Protein AF-A0AA36JIC3-F1 (afdb_monomer_lite)

Secondary structure (DSSP, 8-state):
--HHHHTTTTT--SS-SSEEEEEEEE-TT-HHHHHHHHHTHHHHHHH-TT-EEEEEEPPP---------------------------------------EEEEEETTS-EEEEEGGG-SSHHHHHHHHHHHHHHHHHH--

Foldseek 3Di:
DPVVVVVVVPCLDLEQDFWQEKEWEDAPPPPQRVVLCVPRVVVRCVRPVRYHYHYHHDDQPPPDDPPPDDDDDDDDDDDDDDDDDDPDDDPDPDCPPFTWMWTAGPVRDIDIDGSVVDPHNVVVSVVSSVVSVVVVVVVD

Radius of gyration: 22.7 Å; chains: 1; bounding box: 35×43×68 Å

Organism: NCBI:txid2562239

pLDDT: mean 74.03, std 21.88, range [33.22, 96.12]

Sequence (140 aa):
MARRVERLMLGVPLVPRSIVAIRVTCHQDSKVGMDWMHRFLPMLRYGSPMLEFDFRKLQRAVPEEPKEEAAPESSTPETEDKAQEPEETPEAPVDAAREHMELEFSDGTRQMLNMDLYVSSHQVMQRILDVDAEKTLSAG

Structure (mmCIF, N/CA/C/O backbone):
data_AF-A0AA36JIC3-F1
#
_entry.id   AF-A0AA36JIC3-F1
#
loop_
_atom_site.group_PDB
_atom_site.id
_atom_site.type_symbol
_atom_site.label_atom_id
_atom_site.label_alt_id
_atom_site.label_comp_id
_atom_site.label_asym_id
_atom_site.label_entity_id
_atom_site.label_seq_id
_atom_site.pdbx_PDB_ins_code
_atom_site.Cartn_x
_atom_site.Cartn_y
_atom_site.Cartn_z
_atom_site.occupancy
_atom_site.B_iso_or_equiv
_atom_site.auth_seq_id
_atom_site.auth_comp_id
_atom_site.auth_asym_id
_atom_site.auth_atom_id
_atom_site.pdbx_PDB_model_num
ATOM 1 N N . MET A 1 1 ? 19.197 16.697 -1.055 1.00 44.12 1 MET A N 1
ATOM 2 C CA . MET A 1 1 ? 17.719 16.764 -1.147 1.00 44.12 1 MET A CA 1
ATOM 3 C C . MET A 1 1 ? 17.225 16.925 -2.600 1.00 44.12 1 MET A C 1
ATOM 5 O O . MET A 1 1 ? 16.311 17.696 -2.840 1.00 44.12 1 MET A O 1
ATOM 9 N N . ALA A 1 2 ? 17.782 16.197 -3.582 1.00 43.72 2 ALA A N 1
ATOM 10 C CA . ALA A 1 2 ? 17.406 16.357 -5.002 1.00 43.72 2 ALA A CA 1
ATOM 11 C C . ALA A 1 2 ? 16.461 15.257 -5.544 1.00 43.72 2 ALA A C 1
ATOM 13 O O . ALA A 1 2 ? 15.745 15.478 -6.511 1.00 43.72 2 ALA A O 1
ATOM 14 N N . ARG A 1 3 ? 16.373 14.094 -4.880 1.00 48.97 3 ARG A N 1
ATOM 15 C CA . ARG A 1 3 ? 15.676 12.903 -5.416 1.00 48.97 3 ARG A CA 1
ATOM 16 C C . ARG A 1 3 ? 14.142 12.992 -5.461 1.00 48.97 3 ARG A C 1
ATOM 18 O O . ARG A 1 3 ? 13.513 12.232 -6.186 1.00 48.97 3 ARG A O 1
ATOM 25 N N . ARG A 1 4 ? 13.515 13.895 -4.693 1.00 48.97 4 ARG A N 1
ATOM 26 C CA . ARG A 1 4 ? 12.043 14.053 -4.695 1.00 48.97 4 ARG A CA 1
ATOM 27 C C . ARG A 1 4 ? 11.521 14.824 -5.908 1.00 48.97 4 ARG A C 1
ATOM 29 O O . ARG A 1 4 ? 10.380 14.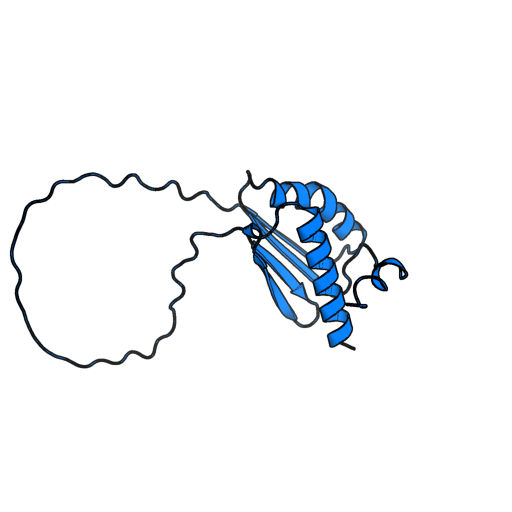607 -6.293 1.00 48.97 4 ARG A O 1
ATOM 36 N N . VAL A 1 5 ? 12.331 15.705 -6.497 1.00 45.00 5 VAL A N 1
ATOM 37 C CA . VAL A 1 5 ? 11.881 16.606 -7.574 1.00 45.00 5 VAL A CA 1
ATOM 38 C C . VAL A 1 5 ? 11.919 15.910 -8.938 1.00 45.00 5 VAL A C 1
ATOM 40 O O . VAL A 1 5 ? 11.036 16.131 -9.759 1.00 45.00 5 VAL A O 1
ATOM 43 N N . GLU A 1 6 ? 12.851 14.977 -9.152 1.00 44.09 6 GLU A N 1
ATOM 44 C CA . GLU A 1 6 ? 12.931 14.200 -10.401 1.00 44.09 6 GLU A CA 1
ATOM 45 C C . GLU A 1 6 ? 11.747 13.231 -10.582 1.00 44.09 6 GLU A C 1
ATOM 47 O O . GLU A 1 6 ? 11.335 12.958 -11.708 1.00 44.09 6 GLU A O 1
ATOM 52 N N . ARG A 1 7 ? 11.118 12.778 -9.485 1.00 49.69 7 ARG A N 1
ATOM 53 C CA . ARG A 1 7 ? 9.935 11.895 -9.532 1.00 49.69 7 ARG A CA 1
ATOM 54 C C . ARG A 1 7 ? 8.678 12.579 -10.087 1.00 49.69 7 ARG A C 1
ATOM 56 O O . ARG A 1 7 ? 7.798 11.894 -10.596 1.00 49.69 7 ARG A O 1
ATOM 63 N N . LEU A 1 8 ? 8.606 13.911 -10.044 1.00 45.09 8 LEU A N 1
ATOM 64 C CA . LEU A 1 8 ? 7.509 14.688 -10.638 1.00 45.09 8 LEU A CA 1
ATOM 65 C C . LEU A 1 8 ? 7.645 14.849 -12.162 1.00 45.09 8 LEU A C 1
ATOM 67 O O . LEU A 1 8 ? 6.650 15.104 -12.831 1.00 45.09 8 LEU A O 1
ATOM 71 N N . MET A 1 9 ? 8.849 14.678 -12.716 1.00 43.47 9 MET A N 1
ATOM 72 C CA . MET A 1 9 ? 9.140 14.936 -14.135 1.00 43.47 9 MET A CA 1
ATOM 73 C C . MET A 1 9 ? 9.056 13.683 -15.026 1.00 43.47 9 MET A C 1
ATOM 75 O O . MET A 1 9 ? 9.045 13.817 -16.245 1.00 43.47 9 MET A O 1
ATOM 79 N N . LEU A 1 10 ? 8.964 12.475 -14.452 1.00 45.75 10 LEU A N 1
ATOM 80 C CA . LEU A 1 10 ? 9.062 11.208 -15.201 1.00 45.75 10 LEU A CA 1
ATOM 81 C C . LEU A 1 10 ? 7.782 10.361 -15.263 1.00 45.75 10 LEU A C 1
ATOM 83 O O . LEU A 1 10 ? 7.840 9.237 -15.750 1.00 45.75 10 LEU A O 1
ATOM 87 N N . GLY A 1 11 ? 6.629 10.871 -14.817 1.00 43.91 11 GLY A N 1
ATOM 88 C CA . GLY A 1 11 ? 5.366 10.134 -14.950 1.00 43.91 11 GLY A CA 1
ATOM 89 C C . GLY A 1 11 ? 5.440 8.760 -14.284 1.00 43.91 11 GLY A C 1
ATOM 90 O O . GLY A 1 11 ? 5.259 7.742 -14.951 1.00 43.91 11 GLY A O 1
ATOM 91 N N . VAL A 1 12 ? 5.764 8.736 -12.982 1.00 53.69 12 VAL A N 1
ATOM 92 C CA . VAL A 1 12 ? 5.802 7.494 -12.197 1.00 53.69 12 VAL A CA 1
ATOM 93 C C . VAL A 1 12 ? 4.489 6.753 -12.447 1.00 53.69 12 VAL A C 1
ATOM 95 O O . VAL A 1 12 ? 3.423 7.313 -12.170 1.00 53.69 12 VAL A O 1
ATOM 98 N N . PRO A 1 13 ? 4.535 5.542 -13.028 1.00 56.62 13 PRO A N 1
ATOM 99 C CA . PRO A 1 13 ? 3.321 4.803 -13.296 1.00 56.62 13 PRO A CA 1
ATOM 100 C C . PRO A 1 13 ? 2.603 4.594 -11.965 1.00 56.62 13 PRO A C 1
ATOM 102 O O . PRO A 1 13 ? 3.205 4.170 -10.984 1.00 56.62 13 PRO A O 1
ATOM 105 N N . LEU A 1 14 ? 1.299 4.866 -11.943 1.00 68.75 14 LEU A N 1
ATOM 106 C CA . LEU A 1 14 ? 0.423 4.592 -10.794 1.00 68.75 14 LEU A CA 1
ATOM 107 C C . LEU A 1 14 ? 0.351 3.092 -10.445 1.00 68.75 14 LEU A C 1
ATOM 109 O O . LEU A 1 14 ? -0.341 2.705 -9.507 1.00 68.75 14 LEU A O 1
ATOM 113 N N . VAL A 1 15 ? 1.038 2.253 -11.223 1.00 78.81 15 VAL A N 1
ATOM 114 C CA . VAL A 1 15 ? 0.996 0.801 -11.177 1.00 78.81 15 VAL A CA 1
ATOM 115 C C . VAL A 1 15 ? 2.374 0.286 -10.748 1.00 78.81 15 VAL A C 1
ATOM 117 O O . VAL A 1 15 ? 3.351 0.545 -11.460 1.00 78.81 15 VAL A O 1
ATOM 120 N N . PRO A 1 16 ? 2.462 -0.438 -9.619 1.00 83.81 16 PRO A N 1
ATOM 121 C CA . PRO A 1 16 ? 3.690 -1.081 -9.185 1.00 83.81 16 PRO A CA 1
ATOM 122 C C . PRO A 1 16 ? 4.088 -2.181 -10.171 1.00 83.81 16 PRO A C 1
ATOM 124 O O . PRO A 1 16 ? 3.231 -2.888 -10.705 1.00 83.81 16 PRO A O 1
ATOM 127 N N . ARG A 1 17 ? 5.389 -2.304 -10.436 1.00 85.38 17 ARG A N 1
ATOM 128 C CA . ARG A 1 17 ? 5.933 -3.235 -11.440 1.00 85.38 17 ARG A CA 1
ATOM 129 C C . ARG A 1 17 ? 6.554 -4.482 -10.830 1.00 85.38 17 ARG A C 1
ATOM 131 O O . ARG A 1 17 ? 6.525 -5.536 -11.453 1.00 85.38 17 ARG A O 1
ATOM 138 N N . SER A 1 18 ? 7.150 -4.345 -9.651 1.00 89.88 18 SER A N 1
ATOM 139 C CA . SER A 1 18 ? 7.895 -5.408 -8.978 1.00 89.88 18 SER A CA 1
ATOM 140 C C . SER A 1 18 ? 7.061 -6.160 -7.942 1.00 89.88 18 SER A C 1
ATOM 142 O O . SER A 1 18 ? 7.425 -7.281 -7.592 1.00 89.88 18 SER A O 1
ATOM 144 N N . ILE A 1 19 ? 5.950 -5.577 -7.479 1.00 93.25 19 ILE A N 1
ATOM 145 C CA . ILE A 1 19 ? 5.034 -6.181 -6.499 1.00 93.25 19 ILE A CA 1
ATOM 146 C C . ILE A 1 19 ? 4.136 -7.230 -7.168 1.00 93.25 19 ILE A C 1
ATOM 148 O O . ILE A 1 19 ? 3.438 -6.932 -8.138 1.00 93.25 19 ILE A O 1
ATOM 152 N N . VAL A 1 20 ? 4.116 -8.438 -6.602 1.00 94.31 20 VAL A N 1
ATOM 153 C CA . VAL A 1 20 ? 3.314 -9.585 -7.065 1.00 94.31 20 VAL A CA 1
ATOM 154 C C . VAL A 1 20 ? 2.134 -9.900 -6.150 1.00 94.31 20 VAL A C 1
ATOM 156 O O . VAL A 1 20 ? 1.100 -10.349 -6.642 1.00 94.31 20 VAL A O 1
ATOM 159 N N . ALA A 1 21 ? 2.235 -9.602 -4.851 1.00 95.56 21 ALA A N 1
ATOM 160 C CA . ALA A 1 21 ? 1.130 -9.773 -3.911 1.00 95.56 21 ALA A CA 1
ATOM 161 C C . ALA A 1 21 ? 1.055 -8.634 -2.891 1.00 95.56 21 ALA A C 1
ATOM 163 O O . ALA A 1 21 ? 2.077 -8.107 -2.448 1.00 95.56 21 ALA A O 1
ATOM 164 N N . ILE A 1 22 ? -0.167 -8.280 -2.490 1.00 95.50 22 ILE A N 1
ATOM 165 C CA . ILE A 1 22 ? -0.438 -7.355 -1.385 1.00 95.50 22 ILE A CA 1
ATOM 166 C C . ILE A 1 22 ? -1.375 -8.041 -0.394 1.00 95.50 22 ILE A C 1
ATOM 168 O O . ILE A 1 22 ? -2.499 -8.399 -0.745 1.00 95.50 22 ILE A O 1
ATOM 172 N N . ARG A 1 23 ? -0.934 -8.196 0.854 1.00 95.44 23 ARG A N 1
ATOM 173 C CA . ARG A 1 23 ? -1.757 -8.727 1.948 1.00 95.44 23 ARG A CA 1
ATOM 174 C C . ARG A 1 23 ? -2.038 -7.604 2.935 1.00 95.44 23 ARG A C 1
ATOM 176 O O . ARG A 1 23 ? -1.108 -6.970 3.425 1.00 95.44 23 ARG A O 1
ATOM 183 N N . VAL A 1 24 ? -3.307 -7.329 3.206 1.00 94.56 24 VAL A N 1
ATOM 184 C CA . VAL A 1 24 ? -3.719 -6.257 4.121 1.00 94.56 24 VAL A CA 1
ATOM 185 C C . VAL A 1 24 ? -4.357 -6.868 5.350 1.00 94.56 24 VAL A C 1
ATOM 187 O O . VAL A 1 24 ? -5.366 -7.563 5.241 1.00 94.56 24 VAL A O 1
ATOM 190 N N . THR A 1 25 ? -3.798 -6.559 6.513 1.00 94.00 25 THR A N 1
ATOM 191 C CA . THR A 1 25 ? -4.359 -6.929 7.806 1.00 94.00 25 THR A CA 1
ATOM 192 C C . THR A 1 25 ? -4.744 -5.651 8.542 1.00 94.00 25 THR A C 1
ATOM 194 O O . THR A 1 25 ? -3.873 -4.924 9.012 1.00 94.00 25 THR A O 1
ATOM 197 N N . CYS A 1 26 ? -6.037 -5.346 8.641 1.00 92.19 26 CYS A N 1
ATOM 198 C CA . CYS A 1 26 ? -6.507 -4.168 9.377 1.00 92.19 26 CYS A CA 1
ATOM 199 C C . CYS A 1 26 ? -7.869 -4.407 10.034 1.00 92.19 26 CYS A C 1
ATOM 201 O O . CYS A 1 26 ? -8.584 -5.369 9.713 1.00 92.19 26 CYS A O 1
ATOM 203 N N . HIS A 1 27 ? -8.248 -3.534 10.965 1.00 89.31 27 HIS A N 1
ATOM 204 C CA . HIS A 1 27 ? -9.598 -3.546 11.502 1.00 89.31 27 HIS A CA 1
ATOM 205 C C . HIS A 1 27 ? -10.610 -3.044 10.457 1.00 89.31 27 HIS A C 1
ATOM 207 O O . HIS A 1 27 ? -10.271 -2.316 9.522 1.00 89.31 27 HIS A O 1
ATOM 213 N N . GLN A 1 28 ? -11.882 -3.431 10.599 1.00 85.81 28 GLN A N 1
ATOM 214 C CA . GLN A 1 28 ? -12.945 -2.976 9.685 1.00 85.81 28 GLN A CA 1
ATOM 215 C C . GLN A 1 28 ? -13.279 -1.487 9.839 1.00 85.81 28 GLN A C 1
ATOM 217 O O . GLN A 1 28 ? -13.808 -0.880 8.913 1.00 85.81 28 GLN A O 1
ATOM 222 N N . ASP A 1 29 ? -12.990 -0.908 10.997 1.00 88.06 29 ASP A N 1
ATOM 223 C CA . ASP A 1 29 ? -13.116 0.516 11.295 1.00 88.06 29 ASP A CA 1
ATOM 224 C C . ASP A 1 29 ? -11.848 1.311 10.945 1.00 88.06 29 ASP A C 1
ATOM 226 O O . ASP A 1 29 ? -11.846 2.538 11.070 1.00 88.06 29 ASP A O 1
ATOM 230 N N . SER A 1 30 ? -10.800 0.650 10.431 1.00 90.06 30 SER A N 1
ATOM 231 C CA . SER A 1 30 ? -9.602 1.327 9.935 1.00 90.06 30 SER A CA 1
ATOM 232 C C . SER A 1 30 ? -9.953 2.232 8.765 1.00 90.06 30 SER A C 1
ATOM 234 O O . SER A 1 30 ? -10.134 1.789 7.626 1.00 90.06 30 SER A O 1
ATOM 236 N N . LYS A 1 31 ? -10.015 3.540 9.027 1.00 91.56 31 LYS A N 1
ATOM 237 C CA . LYS A 1 31 ? -10.276 4.531 7.982 1.00 91.56 31 LYS A CA 1
ATOM 238 C C . LYS A 1 31 ? -9.207 4.466 6.896 1.00 91.56 31 LYS A C 1
ATOM 240 O O . LYS A 1 31 ? -9.540 4.575 5.725 1.00 91.56 31 LYS A O 1
ATOM 245 N N . VAL A 1 32 ? -7.939 4.297 7.270 1.00 93.06 32 VAL A N 1
ATOM 246 C CA . VAL A 1 32 ? -6.822 4.284 6.317 1.00 93.06 32 VAL A CA 1
ATOM 247 C C . VAL A 1 32 ? -6.822 2.996 5.499 1.00 93.06 32 VAL A C 1
ATOM 249 O O . VAL A 1 32 ? -6.751 3.077 4.273 1.00 93.06 32 VAL A O 1
ATOM 252 N N . GLY A 1 33 ? -6.949 1.834 6.152 1.00 91.75 33 GLY A N 1
ATOM 253 C CA . GLY A 1 33 ? -6.975 0.535 5.478 1.00 91.75 33 GLY A CA 1
ATOM 254 C C . GLY A 1 33 ? -8.144 0.407 4.513 1.00 91.75 33 GLY A C 1
ATOM 255 O O . GLY A 1 33 ? -7.944 0.159 3.323 1.00 91.75 33 GLY A O 1
ATOM 256 N N . MET A 1 34 ? -9.359 0.682 4.989 1.00 94.12 34 MET A N 1
ATOM 257 C CA . MET A 1 34 ? -10.559 0.573 4.162 1.00 94.12 34 MET A CA 1
ATOM 258 C C . MET A 1 34 ? -10.582 1.609 3.032 1.00 94.12 34 MET A C 1
ATOM 260 O O . MET A 1 34 ? -10.884 1.261 1.891 1.00 94.12 34 MET A O 1
ATOM 264 N N . ASP A 1 35 ? -10.220 2.870 3.297 1.00 94.62 35 ASP A N 1
ATOM 265 C CA . ASP A 1 35 ? -10.169 3.904 2.252 1.00 94.62 35 ASP A CA 1
ATOM 266 C C . ASP A 1 35 ? -9.118 3.575 1.184 1.00 94.62 35 ASP A C 1
ATOM 268 O O . ASP A 1 35 ? -9.370 3.768 -0.007 1.00 94.62 35 ASP A O 1
ATOM 272 N N . TRP A 1 36 ? -7.972 3.009 1.581 1.00 94.69 36 TRP A N 1
ATOM 273 C CA . TRP A 1 36 ? -6.966 2.554 0.626 1.00 94.69 36 TRP A CA 1
ATOM 274 C C . TRP A 1 36 ? -7.497 1.423 -0.262 1.00 94.69 36 TRP A C 1
ATOM 276 O O . TRP A 1 36 ? -7.375 1.501 -1.489 1.00 94.69 36 TRP A O 1
ATOM 286 N N . MET A 1 37 ? -8.156 0.422 0.332 1.00 93.62 37 MET A N 1
ATOM 287 C CA . MET A 1 37 ? -8.760 -0.679 -0.423 1.00 93.62 37 MET A CA 1
ATOM 288 C C . MET A 1 37 ? -9.829 -0.188 -1.401 1.00 93.62 37 MET A C 1
ATOM 290 O O . MET A 1 37 ? -9.888 -0.666 -2.526 1.00 93.62 37 MET A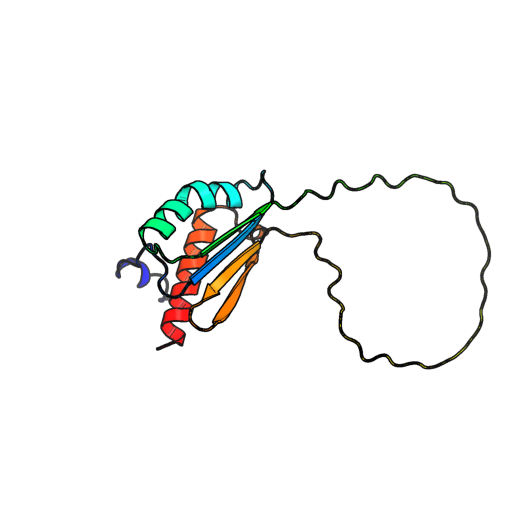 O 1
ATOM 294 N N . HIS A 1 38 ? -10.670 0.773 -1.022 1.00 92.75 38 HIS A N 1
ATOM 295 C CA . HIS A 1 38 ? -11.728 1.251 -1.913 1.00 92.75 38 HIS A CA 1
ATOM 296 C C . HIS A 1 38 ? -11.210 2.141 -3.047 1.00 92.75 38 HIS A C 1
ATOM 298 O O . HIS A 1 38 ? -11.742 2.081 -4.156 1.00 92.75 38 HIS A O 1
ATOM 304 N N . ARG A 1 39 ? -10.186 2.966 -2.795 1.00 91.50 39 ARG A N 1
ATOM 305 C CA . ARG A 1 39 ? -9.696 3.941 -3.784 1.00 91.50 39 ARG A CA 1
ATOM 306 C C . ARG A 1 39 ? -8.617 3.395 -4.706 1.00 91.50 39 ARG A C 1
ATOM 308 O O . ARG A 1 39 ? -8.635 3.700 -5.896 1.00 91.50 39 ARG A O 1
ATOM 315 N N . PHE A 1 40 ? -7.664 2.634 -4.170 1.00 91.56 40 PHE A N 1
ATOM 316 C CA . PHE A 1 40 ? -6.442 2.285 -4.899 1.00 91.56 40 PHE A CA 1
ATOM 317 C C . PHE A 1 40 ? -6.421 0.842 -5.378 1.00 91.56 40 PHE A C 1
ATOM 319 O O . PHE A 1 40 ? -5.957 0.597 -6.489 1.00 91.56 40 PHE A O 1
ATOM 326 N N . LEU A 1 41 ? -6.968 -0.107 -4.614 1.00 91.06 41 LEU A N 1
ATOM 327 C CA . LEU A 1 41 ? -6.951 -1.516 -5.015 1.00 91.06 41 LEU A CA 1
ATOM 328 C C . LEU A 1 41 ? -7.582 -1.772 -6.399 1.00 91.06 41 LEU A C 1
ATOM 330 O O . LEU A 1 41 ? -6.972 -2.505 -7.179 1.00 91.06 41 LEU A O 1
ATOM 334 N N . PRO A 1 42 ? -8.730 -1.164 -6.777 1.00 91.06 42 PRO A N 1
ATOM 335 C CA . PRO A 1 42 ? -9.294 -1.365 -8.112 1.00 91.06 42 PRO A CA 1
ATOM 336 C C . PRO A 1 42 ? -8.362 -0.861 -9.218 1.00 91.06 42 PRO A C 1
ATOM 338 O O . PRO A 1 42 ? -8.203 -1.512 -10.248 1.00 91.06 42 PRO A O 1
ATOM 341 N N . MET A 1 43 ? -7.704 0.278 -8.987 1.00 88.56 43 MET A N 1
ATOM 342 C CA . MET A 1 43 ? -6.746 0.864 -9.924 1.00 88.56 43 MET A CA 1
ATOM 343 C C . MET A 1 43 ? -5.496 -0.013 -10.066 1.00 88.56 43 MET A C 1
ATOM 345 O O . MET A 1 43 ? -5.020 -0.235 -11.178 1.00 88.56 43 MET A O 1
ATOM 349 N N . LEU A 1 44 ? -5.004 -0.562 -8.953 1.00 89.38 44 LEU A N 1
ATOM 350 C CA . LEU A 1 44 ? -3.874 -1.489 -8.931 1.00 89.38 44 LEU A CA 1
ATOM 351 C C . LEU A 1 44 ? -4.180 -2.779 -9.690 1.00 89.38 44 LEU A C 1
ATOM 353 O O . LEU A 1 44 ? -3.376 -3.198 -10.514 1.00 89.38 44 LEU A O 1
ATOM 357 N N . ARG A 1 45 ? -5.360 -3.367 -9.471 1.00 88.81 45 ARG A N 1
ATOM 358 C CA . ARG A 1 45 ? -5.825 -4.562 -10.193 1.00 88.81 45 ARG A CA 1
ATOM 359 C C . ARG A 1 45 ? -6.027 -4.304 -11.683 1.00 88.81 45 ARG A C 1
ATOM 361 O O . ARG A 1 45 ? -5.759 -5.186 -12.491 1.00 88.81 45 ARG A O 1
ATOM 368 N N . TYR A 1 46 ? -6.481 -3.107 -12.050 1.00 87.94 46 TYR A N 1
ATOM 369 C CA . TYR A 1 46 ? -6.600 -2.718 -13.454 1.00 87.94 46 TYR A CA 1
ATOM 370 C C . TYR A 1 46 ? -5.228 -2.631 -14.136 1.00 87.94 46 TYR A C 1
ATOM 372 O O . TYR A 1 46 ? -5.065 -3.097 -15.260 1.00 87.94 46 TYR A O 1
ATOM 380 N N . GLY A 1 47 ? -4.234 -2.058 -13.451 1.00 84.88 47 GLY A N 1
ATOM 381 C CA . GLY A 1 47 ? -2.870 -1.950 -13.967 1.00 84.88 47 GLY A CA 1
ATOM 382 C C . GLY A 1 47 ? -2.076 -3.259 -13.936 1.00 84.88 47 GLY A C 1
ATOM 383 O O . GLY A 1 47 ? -1.252 -3.494 -14.816 1.00 84.88 47 GLY A O 1
ATOM 384 N N . SER A 1 48 ? -2.324 -4.106 -12.937 1.00 87.50 48 SER A N 1
ATOM 385 C CA . SER A 1 48 ? -1.665 -5.394 -12.732 1.00 87.50 48 SER A CA 1
ATOM 386 C C . SER A 1 48 ? -2.719 -6.478 -12.466 1.00 87.50 48 SER A C 1
ATOM 388 O O . SER A 1 48 ? -3.092 -6.726 -11.315 1.00 87.50 48 SER A O 1
ATOM 390 N N . PRO A 1 49 ? -3.236 -7.141 -13.519 1.00 86.94 49 PRO A N 1
ATOM 391 C CA . PRO A 1 49 ? -4.291 -8.146 -13.371 1.00 86.94 49 PRO A CA 1
ATOM 392 C C . PRO A 1 49 ? -3.818 -9.408 -12.636 1.00 86.94 49 PRO A C 1
ATOM 394 O O . PRO A 1 49 ? -4.641 -10.122 -12.068 1.00 86.94 49 PRO A O 1
ATOM 397 N N . MET A 1 50 ? -2.505 -9.660 -12.625 1.00 88.62 50 MET A N 1
ATOM 398 C CA . MET A 1 50 ? -1.874 -10.791 -11.933 1.00 88.62 50 MET A CA 1
ATOM 399 C C . MET A 1 50 ? -1.543 -10.492 -10.467 1.00 88.62 50 MET A C 1
ATOM 401 O O . MET A 1 50 ? -1.026 -11.364 -9.781 1.00 88.62 50 MET A O 1
ATOM 405 N N . LEU A 1 51 ? -1.823 -9.277 -9.982 1.00 91.31 51 LEU A N 1
ATOM 406 C CA . LEU A 1 51 ? -1.570 -8.906 -8.596 1.00 91.31 51 LEU A CA 1
ATOM 407 C C . LEU A 1 51 ? -2.444 -9.739 -7.655 1.00 91.31 51 LEU A C 1
ATOM 409 O O . LEU A 1 51 ? -3.675 -9.611 -7.643 1.00 91.31 51 LEU A O 1
ATOM 413 N N . GLU A 1 52 ? -1.805 -10.555 -6.826 1.00 94.25 52 GLU A N 1
ATOM 414 C CA . GLU A 1 52 ? -2.488 -11.274 -5.764 1.00 94.25 52 GLU A CA 1
ATOM 415 C C . GLU A 1 52 ? -2.882 -10.304 -4.649 1.00 94.25 52 GLU A C 1
ATOM 417 O O . GLU A 1 52 ? -2.143 -9.387 -4.285 1.00 94.25 52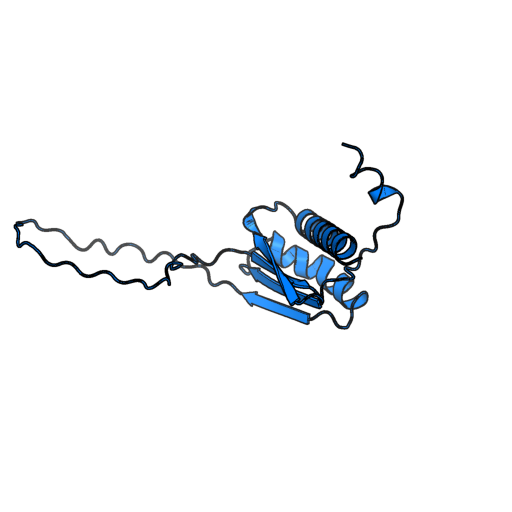 GLU A O 1
ATOM 422 N N . PHE A 1 53 ? -4.084 -10.486 -4.108 1.00 93.62 53 PHE A N 1
ATOM 423 C CA . PHE A 1 53 ? -4.570 -9.665 -3.006 1.00 93.62 53 PHE A CA 1
ATOM 424 C C . PHE A 1 53 ? -5.246 -10.542 -1.964 1.00 93.62 53 PHE A C 1
ATOM 426 O O . PHE A 1 53 ? -6.157 -11.294 -2.311 1.00 93.62 53 PHE A O 1
ATOM 433 N N . ASP A 1 54 ? -4.823 -10.389 -0.713 1.00 94.12 54 ASP A N 1
ATOM 434 C CA . ASP A 1 54 ? -5.423 -11.031 0.455 1.00 94.12 54 ASP A CA 1
ATOM 435 C C . ASP A 1 54 ? -5.835 -9.958 1.465 1.00 94.12 54 ASP A C 1
ATOM 437 O O . ASP A 1 54 ? -5.103 -8.993 1.700 1.00 94.12 54 ASP A O 1
ATOM 441 N N . PHE A 1 55 ? -7.008 -10.126 2.068 1.00 93.06 55 PHE A N 1
ATOM 442 C CA . PHE A 1 55 ? -7.494 -9.241 3.119 1.00 93.06 55 PHE A CA 1
ATOM 443 C C . PHE A 1 55 ? -7.839 -10.047 4.363 1.00 93.06 55 PHE A C 1
ATOM 445 O O . PHE A 1 55 ? -8.696 -10.934 4.328 1.00 93.06 55 PHE A O 1
ATOM 452 N N . ARG A 1 56 ? -7.218 -9.683 5.484 1.00 91.69 56 ARG A N 1
ATOM 453 C CA . ARG A 1 56 ? -7.462 -10.277 6.793 1.00 91.69 56 ARG A CA 1
ATOM 454 C C . ARG A 1 56 ? -8.065 -9.242 7.719 1.00 91.69 56 ARG A C 1
ATOM 456 O O . ARG A 1 56 ? -7.449 -8.238 8.067 1.00 91.69 56 ARG A O 1
ATOM 463 N N . LYS A 1 57 ? -9.288 -9.524 8.158 1.00 88.19 57 LYS A N 1
ATOM 464 C CA . LYS A 1 57 ? -9.938 -8.724 9.188 1.00 88.19 57 LYS A CA 1
ATOM 465 C C . LYS A 1 57 ? -9.287 -9.011 10.532 1.00 88.19 57 LYS A C 1
ATOM 467 O O . LYS A 1 57 ? -9.301 -10.147 11.003 1.00 88.19 57 LYS A O 1
ATOM 472 N N . LEU A 1 58 ? -8.826 -7.955 11.180 1.00 86.56 58 LEU A N 1
ATOM 473 C CA . LEU A 1 58 ? -8.265 -8.034 12.514 1.00 86.56 58 LEU A CA 1
ATOM 474 C C . LEU A 1 58 ? -9.387 -7.893 13.554 1.00 86.56 58 LEU A C 1
ATOM 476 O O . LEU A 1 58 ? -10.137 -6.909 13.558 1.00 86.56 58 LEU A O 1
ATOM 480 N N . GLN A 1 59 ? -9.569 -8.914 14.397 1.00 75.38 59 GLN A N 1
ATOM 481 C CA . GLN A 1 59 ? -10.541 -8.843 15.488 1.00 75.38 59 GLN A CA 1
ATOM 482 C C . GLN A 1 59 ? -9.999 -7.911 16.566 1.00 75.38 59 GLN A C 1
ATOM 484 O O . GLN A 1 59 ? -8.874 -8.075 17.031 1.00 75.38 59 GLN A O 1
ATOM 489 N N . ARG A 1 60 ? -10.801 -6.918 16.957 1.00 64.12 60 ARG A N 1
ATOM 490 C CA . ARG A 1 60 ? -10.486 -6.087 18.114 1.00 64.12 60 ARG A CA 1
ATOM 491 C C . ARG A 1 60 ? -10.433 -7.002 19.332 1.00 64.12 60 ARG A C 1
ATOM 493 O O . ARG A 1 60 ? -11.451 -7.600 19.672 1.00 64.12 60 ARG A O 1
ATOM 500 N N . ALA A 1 61 ? -9.270 -7.099 19.969 1.00 58.22 61 ALA A N 1
ATOM 501 C CA . ALA A 1 61 ? -9.185 -7.665 21.303 1.00 58.22 61 ALA A CA 1
ATOM 502 C C . ALA A 1 61 ? -10.066 -6.791 22.203 1.00 58.22 61 ALA A C 1
ATOM 504 O O . ALA A 1 61 ? -9.758 -5.623 22.450 1.00 58.22 61 ALA A O 1
ATOM 505 N N . VAL A 1 62 ? -11.226 -7.314 22.596 1.00 54.19 62 VAL A N 1
ATOM 506 C CA . VAL A 1 62 ? -11.984 -6.747 23.706 1.00 54.19 62 VAL A CA 1
ATOM 507 C C . VAL A 1 62 ? -11.104 -7.003 24.925 1.00 54.19 62 VAL A C 1
ATOM 509 O O . VAL A 1 62 ? -10.819 -8.171 25.189 1.00 54.19 62 VAL A O 1
ATOM 512 N N . PRO A 1 63 ? -10.589 -5.968 25.608 1.00 54.75 63 PRO A N 1
ATOM 513 C CA . PRO A 1 63 ? -9.872 -6.200 26.848 1.00 54.75 63 PRO A CA 1
ATOM 514 C C . PRO A 1 63 ? -10.858 -6.870 27.806 1.00 54.75 63 PRO A C 1
ATOM 516 O O . PRO A 1 63 ? -11.891 -6.283 28.127 1.00 54.75 63 PRO A O 1
ATOM 519 N N . GLU A 1 64 ? -10.586 -8.118 28.191 1.00 49.94 64 GLU A N 1
ATOM 520 C CA . GLU A 1 64 ? -11.273 -8.730 29.323 1.00 49.94 64 GLU A CA 1
ATOM 521 C C . GLU A 1 64 ? -11.047 -7.807 30.519 1.00 49.94 64 GLU A C 1
ATOM 523 O O . GLU A 1 64 ? -9.907 -7.530 30.901 1.00 49.94 64 GLU A O 1
ATOM 528 N N . GLU A 1 65 ? -12.139 -7.259 31.052 1.00 46.25 65 GLU A N 1
ATOM 529 C CA . GLU A 1 65 ? -12.112 -6.536 32.315 1.00 46.25 65 GLU A CA 1
ATOM 530 C C . GLU A 1 65 ? -11.426 -7.437 33.352 1.00 46.25 65 GLU A C 1
ATOM 532 O O . GLU A 1 65 ? -11.798 -8.611 33.471 1.00 46.25 65 GLU A O 1
ATOM 537 N N . PRO A 1 66 ? -10.414 -6.942 34.087 1.00 45.78 66 PRO A N 1
ATOM 538 C CA . PRO A 1 66 ? -9.814 -7.720 35.152 1.00 45.78 66 PRO A CA 1
ATOM 539 C C . PRO A 1 66 ? -10.915 -8.018 36.165 1.00 45.78 66 PRO A C 1
ATOM 541 O O . PRO A 1 66 ? -11.421 -7.116 36.831 1.00 45.78 66 PRO A O 1
ATOM 544 N N . LYS A 1 67 ? -11.311 -9.291 36.256 1.00 46.22 67 LYS A N 1
ATOM 545 C CA . LYS A 1 67 ? -12.104 -9.797 37.370 1.00 46.22 67 LYS A CA 1
ATOM 546 C C . LYS A 1 67 ? -11.339 -9.456 38.644 1.00 46.22 67 LYS A C 1
ATOM 548 O O . LYS A 1 67 ? -10.313 -10.057 38.952 1.00 46.22 67 LYS A O 1
ATOM 553 N N . GLU A 1 68 ? -11.836 -8.443 39.335 1.00 50.50 68 GLU A N 1
ATOM 554 C CA . GLU A 1 68 ? -11.468 -8.066 40.687 1.00 50.50 68 GLU A CA 1
ATOM 555 C C . GLU A 1 68 ? -11.854 -9.230 41.612 1.00 50.50 68 GLU A C 1
ATOM 557 O O . GLU A 1 68 ? -12.949 -9.281 42.165 1.00 50.50 68 GLU A O 1
ATOM 562 N N . GLU A 1 69 ? -10.976 -10.228 41.711 1.00 42.12 69 GLU A N 1
ATOM 563 C CA . GLU A 1 69 ? -11.101 -11.337 42.652 1.00 42.12 69 GLU A CA 1
ATOM 564 C C . GLU A 1 69 ? -9.987 -11.195 43.698 1.00 42.12 69 GLU A C 1
ATOM 566 O O . GLU A 1 69 ? -8.842 -11.589 43.503 1.00 42.12 69 GLU A O 1
ATOM 571 N N . ALA A 1 70 ? -10.357 -10.478 44.760 1.00 44.47 70 ALA A N 1
ATOM 572 C CA . ALA A 1 70 ? -9.880 -10.536 46.139 1.00 44.47 70 ALA A CA 1
ATOM 573 C C . ALA A 1 70 ? -8.479 -11.127 46.421 1.00 44.47 70 ALA A C 1
ATOM 575 O O . ALA A 1 70 ? -8.251 -12.333 46.347 1.00 44.47 70 ALA A O 1
ATOM 576 N N . ALA A 1 71 ? -7.595 -10.275 46.950 1.00 42.94 71 ALA A N 1
ATOM 577 C CA . ALA A 1 71 ? -6.494 -10.702 47.814 1.00 42.94 71 ALA A CA 1
ATOM 578 C C . ALA A 1 71 ? -7.024 -11.512 49.021 1.00 42.94 71 ALA A C 1
ATOM 580 O O . ALA A 1 71 ? -8.104 -11.210 49.542 1.00 42.94 71 ALA A O 1
ATOM 581 N N . PRO A 1 72 ? -6.245 -12.487 49.521 1.00 44.47 72 PRO A N 1
ATOM 582 C CA . PRO A 1 72 ? -5.473 -12.161 50.715 1.00 44.47 72 PRO A CA 1
ATOM 583 C C . PRO A 1 72 ? -4.029 -12.689 50.715 1.00 44.47 72 PRO A C 1
ATOM 585 O O . PRO A 1 72 ? -3.619 -13.547 49.940 1.00 44.47 72 PRO A O 1
ATOM 588 N N . GLU A 1 73 ? -3.278 -12.085 51.625 1.00 39.81 73 GLU A N 1
ATOM 589 C CA . GLU A 1 73 ? -1.862 -12.220 51.946 1.00 39.81 73 GLU A CA 1
ATOM 590 C C . GLU A 1 73 ? -1.363 -13.662 52.181 1.00 39.81 73 GLU A C 1
ATOM 592 O O . GLU A 1 73 ? -2.028 -14.464 52.833 1.00 39.81 73 GLU A O 1
ATOM 597 N N . SER A 1 74 ? -0.103 -13.923 51.805 1.00 33.22 74 SER A N 1
ATOM 598 C CA . SER A 1 74 ? 1.015 -14.137 52.753 1.00 33.22 74 SER A CA 1
ATOM 599 C C . SER A 1 74 ? 1.981 -15.286 52.390 1.00 33.22 74 SER A C 1
ATOM 601 O O . SER A 1 74 ? 1.571 -16.408 52.111 1.00 33.22 74 SER A O 1
ATOM 603 N N . SER A 1 75 ? 3.276 -14.966 52.533 1.00 42.62 75 SER A N 1
ATOM 604 C CA . SER A 1 75 ? 4.444 -15.833 52.806 1.00 42.62 75 SER A CA 1
ATOM 605 C C . SER A 1 75 ? 5.161 -16.596 51.668 1.00 42.62 75 SER A C 1
ATOM 607 O O . SER A 1 75 ? 4.774 -17.683 51.255 1.00 42.62 75 SER A O 1
ATOM 609 N N . THR A 1 76 ? 6.329 -16.064 51.285 1.00 38.28 76 THR A N 1
ATOM 610 C CA . THR A 1 76 ? 7.575 -16.765 50.864 1.00 38.28 76 THR A CA 1
ATOM 611 C C . THR A 1 76 ? 8.224 -17.512 52.063 1.00 38.28 76 THR A C 1
ATOM 613 O O . THR A 1 76 ? 7.844 -17.163 53.187 1.00 38.28 76 THR A O 1
ATOM 616 N N . PRO A 1 77 ? 9.185 -18.481 51.924 1.00 45.97 77 PRO A N 1
ATOM 617 C CA . PRO A 1 77 ? 10.396 -18.393 51.070 1.00 45.97 77 PRO A CA 1
ATOM 618 C C . PRO A 1 77 ? 11.013 -19.694 50.452 1.00 45.97 77 PRO A C 1
ATOM 620 O O . PRO A 1 77 ? 10.661 -20.812 50.806 1.00 45.97 77 PRO A O 1
ATOM 623 N N . GLU A 1 78 ? 11.968 -19.456 49.531 1.00 42.72 78 GLU A N 1
ATOM 624 C CA . GLU A 1 78 ? 13.212 -20.184 49.150 1.00 42.72 78 GLU A CA 1
ATOM 625 C C . GLU A 1 78 ? 13.251 -21.702 48.844 1.00 42.72 78 GLU A C 1
ATOM 627 O O . GLU A 1 78 ? 12.963 -22.533 49.696 1.00 42.72 78 GLU A O 1
ATOM 632 N N . THR A 1 79 ? 13.812 -22.067 47.672 1.00 37.66 79 THR A N 1
ATOM 633 C CA . THR A 1 79 ? 14.806 -23.159 47.500 1.00 37.66 79 THR A CA 1
ATOM 634 C C . THR A 1 79 ? 15.622 -22.962 46.204 1.00 37.66 79 THR A C 1
ATOM 636 O O . THR A 1 79 ? 15.086 -22.595 45.162 1.00 37.66 79 THR A O 1
ATOM 639 N N . GLU A 1 80 ? 16.928 -23.196 46.343 1.00 40.19 80 GLU A N 1
ATOM 640 C CA . GLU A 1 80 ? 18.077 -23.073 45.433 1.00 40.19 80 GLU A CA 1
ATOM 641 C C . GLU A 1 80 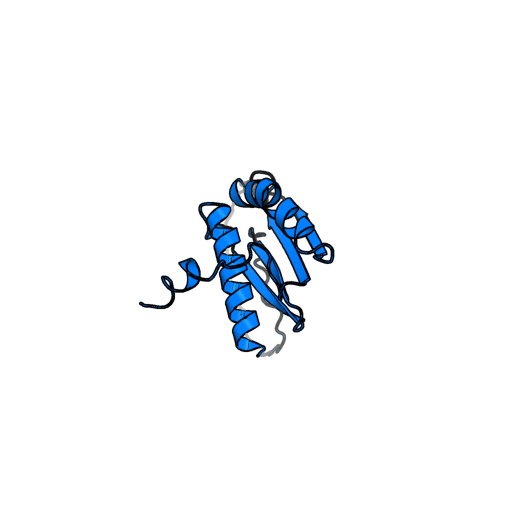? 18.123 -24.028 44.212 1.00 40.19 80 GLU A C 1
ATOM 643 O O . GLU A 1 80 ? 17.601 -25.138 44.251 1.00 40.19 80 GLU A O 1
ATOM 648 N N . ASP A 1 81 ? 18.885 -23.575 43.204 1.00 36.50 81 ASP A N 1
ATOM 649 C CA . ASP A 1 81 ? 19.796 -24.314 42.304 1.00 36.50 81 ASP A CA 1
ATOM 650 C C . ASP A 1 81 ? 19.252 -25.410 41.360 1.00 36.50 81 ASP A C 1
ATOM 652 O O . ASP A 1 81 ? 18.949 -26.522 41.784 1.00 36.50 81 ASP A O 1
ATOM 656 N N . LYS A 1 82 ? 19.264 -25.133 40.039 1.00 36.28 82 LYS A N 1
ATOM 657 C CA . LYS A 1 82 ? 20.023 -25.930 39.048 1.00 36.28 82 LYS A CA 1
ATOM 658 C C . LYS A 1 82 ? 20.009 -25.298 37.651 1.00 36.28 82 LYS A C 1
ATOM 660 O O . LYS A 1 82 ? 18.961 -24.951 37.115 1.00 36.28 82 LYS A O 1
ATOM 665 N N . ALA A 1 83 ? 21.192 -25.225 37.050 1.00 43.94 83 ALA A N 1
ATOM 666 C CA . ALA A 1 83 ? 21.437 -24.833 35.668 1.00 43.94 83 ALA A CA 1
ATOM 667 C C . ALA A 1 83 ? 20.621 -25.642 34.643 1.00 43.94 83 ALA A C 1
ATOM 669 O O . ALA A 1 83 ? 20.646 -26.876 34.654 1.00 43.94 83 ALA A O 1
ATOM 670 N N . GLN A 1 84 ? 20.000 -24.933 33.700 1.00 35.69 84 GLN A N 1
ATOM 671 C CA . GLN A 1 84 ? 19.607 -25.478 32.407 1.00 35.69 84 GLN A CA 1
ATOM 672 C C . GLN A 1 84 ? 19.565 -24.332 31.386 1.00 35.69 84 GLN A C 1
ATOM 674 O O . GLN A 1 84 ? 18.711 -23.455 31.468 1.00 35.69 84 GLN A O 1
ATOM 679 N N . GLU A 1 85 ? 20.527 -24.316 30.461 1.00 47.34 85 GLU A N 1
ATOM 680 C CA . GLU A 1 85 ? 20.368 -23.655 29.162 1.00 47.34 85 GLU A CA 1
ATOM 681 C C . GLU A 1 85 ? 19.142 -24.245 28.456 1.00 47.34 85 GLU A C 1
ATOM 683 O O . GLU A 1 85 ? 18.979 -25.470 28.426 1.00 47.34 85 GLU A O 1
ATOM 688 N N . PRO A 1 86 ? 18.337 -23.386 27.819 1.00 42.50 86 PRO A N 1
ATOM 689 C CA . PRO A 1 86 ? 17.773 -23.733 26.534 1.00 42.50 86 PRO A CA 1
ATOM 690 C C . PRO A 1 86 ? 18.130 -22.644 25.516 1.00 42.50 86 PRO A C 1
ATOM 692 O O . PRO A 1 86 ? 17.595 -21.535 25.534 1.00 42.50 86 PRO A O 1
ATOM 695 N N . GLU A 1 87 ? 19.022 -22.988 24.586 1.00 50.97 87 GLU A N 1
ATOM 696 C CA . GLU A 1 87 ? 18.881 -22.527 23.208 1.00 50.97 87 GLU A CA 1
ATOM 697 C C . GLU A 1 87 ? 17.509 -22.996 22.708 1.00 50.97 87 GLU A C 1
ATOM 699 O O . GLU A 1 87 ? 17.337 -24.154 22.344 1.00 50.97 87 GLU A O 1
ATOM 704 N N . GLU A 1 88 ? 16.530 -22.100 22.694 1.00 39.47 88 GLU A N 1
ATOM 705 C CA . GLU A 1 88 ? 15.396 -22.180 21.780 1.00 39.47 88 GLU A CA 1
ATOM 706 C C . GLU A 1 88 ? 14.832 -20.769 21.603 1.00 39.47 88 GLU A C 1
ATOM 708 O O . GLU A 1 88 ? 14.200 -20.196 22.485 1.00 39.47 88 GLU A O 1
ATOM 713 N N . THR A 1 89 ? 15.092 -20.180 20.436 1.00 50.97 89 THR A N 1
ATOM 714 C CA . THR A 1 89 ? 14.296 -19.057 19.940 1.00 50.97 89 THR A CA 1
ATOM 715 C C . THR A 1 89 ? 12.919 -19.609 19.586 1.00 50.97 89 THR A C 1
ATOM 717 O O . THR A 1 89 ? 12.812 -20.396 18.645 1.00 50.97 89 THR A O 1
ATOM 720 N N . PRO A 1 90 ? 11.868 -19.203 20.309 1.00 49.62 90 PRO A N 1
ATOM 721 C CA . PRO A 1 90 ? 10.730 -18.628 19.607 1.00 49.62 90 PRO A CA 1
ATOM 722 C C . PRO A 1 90 ? 10.085 -17.518 20.446 1.00 49.62 90 PRO A C 1
ATOM 724 O O . PRO A 1 90 ? 8.932 -17.625 20.852 1.00 49.62 90 PRO A O 1
ATOM 727 N N . GLU A 1 91 ? 10.801 -16.426 20.712 1.00 40.88 91 GLU A N 1
ATOM 728 C CA . GLU A 1 91 ? 10.196 -15.275 21.389 1.00 40.88 91 GLU A CA 1
ATOM 729 C C . GLU A 1 91 ? 9.833 -14.162 20.405 1.00 40.88 91 GLU A C 1
ATOM 731 O O . GLU A 1 91 ? 10.534 -13.167 20.236 1.00 40.88 91 GLU A O 1
ATOM 736 N N . ALA A 1 92 ? 8.666 -14.325 19.785 1.00 48.38 92 ALA A N 1
ATOM 737 C CA . ALA A 1 92 ? 7.805 -13.187 19.488 1.00 48.38 92 ALA A CA 1
ATOM 738 C C . ALA A 1 92 ? 6.349 -13.505 19.875 1.00 48.38 92 ALA A C 1
ATOM 740 O O . ALA A 1 92 ? 5.508 -13.680 18.994 1.00 48.38 92 ALA A O 1
ATOM 741 N N . PRO A 1 93 ? 5.992 -13.573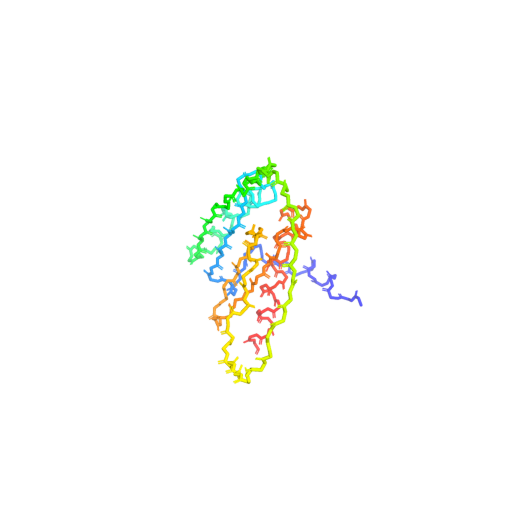 21.173 1.00 52.00 93 PRO A N 1
ATOM 742 C CA . PRO A 1 93 ? 4.602 -13.617 21.585 1.00 52.00 93 PRO A CA 1
ATOM 743 C C . PRO A 1 93 ? 4.138 -12.193 21.917 1.00 52.00 93 PRO A C 1
ATOM 745 O O . PRO A 1 93 ? 3.901 -11.873 23.076 1.00 52.00 93 PRO A O 1
ATOM 748 N N . VAL A 1 94 ? 4.043 -11.300 20.923 1.00 45.75 94 VAL A N 1
ATOM 749 C CA . VAL A 1 94 ? 3.425 -9.973 21.130 1.00 45.75 94 VAL A CA 1
ATOM 750 C C . VAL A 1 94 ? 2.768 -9.410 19.863 1.00 45.75 94 VAL A C 1
ATOM 752 O O . VAL A 1 94 ? 2.838 -8.212 19.598 1.00 45.75 94 VAL A O 1
ATOM 755 N N . ASP A 1 95 ? 2.079 -10.233 19.071 1.00 50.31 95 ASP A N 1
ATOM 756 C CA . ASP A 1 95 ? 1.105 -9.684 18.120 1.00 50.31 95 ASP A CA 1
ATOM 757 C C . ASP A 1 95 ? -0.188 -9.375 18.884 1.00 50.31 95 ASP A C 1
ATOM 759 O O . ASP A 1 95 ? -1.205 -10.061 18.792 1.00 50.31 95 ASP A O 1
ATOM 763 N N . ALA A 1 96 ? -0.144 -8.301 19.678 1.00 53.75 96 ALA A N 1
ATOM 764 C CA . ALA A 1 96 ? -1.330 -7.477 19.848 1.00 53.75 96 ALA A CA 1
ATOM 765 C C . ALA A 1 96 ? -1.676 -7.013 18.436 1.00 53.75 96 ALA A C 1
ATOM 767 O O . ALA A 1 96 ? -1.091 -6.041 17.976 1.00 53.75 96 ALA A O 1
ATOM 768 N N . ALA A 1 97 ? -2.478 -7.819 17.738 1.00 66.56 97 ALA A N 1
ATOM 769 C CA . ALA A 1 97 ? -2.550 -7.848 16.291 1.00 66.56 97 ALA A CA 1
ATOM 770 C C . ALA A 1 97 ? -2.597 -6.413 15.737 1.00 66.56 97 ALA A C 1
ATOM 772 O O . ALA A 1 97 ? -3.565 -5.680 15.944 1.00 66.56 97 ALA A O 1
ATOM 773 N N . ARG A 1 98 ? -1.493 -5.980 15.114 1.00 84.38 98 ARG A N 1
ATOM 774 C CA . ARG A 1 98 ? -1.339 -4.600 14.629 1.00 84.38 98 ARG A CA 1
ATOM 775 C C . ARG A 1 98 ? -1.756 -4.501 13.179 1.00 84.38 98 ARG A C 1
ATOM 777 O O . ARG A 1 98 ? -1.574 -5.444 12.403 1.00 84.38 98 ARG A O 1
ATOM 784 N N . GLU A 1 99 ? -2.272 -3.338 12.801 1.00 90.44 99 GLU A N 1
ATOM 785 C CA . GLU A 1 99 ? -2.602 -3.079 11.409 1.00 90.44 99 GLU A CA 1
ATOM 786 C C . GLU A 1 99 ? -1.322 -3.007 10.573 1.00 90.44 99 GLU A C 1
ATOM 788 O O . GLU A 1 99 ? -0.429 -2.192 10.812 1.00 90.44 99 GLU A O 1
ATOM 793 N N . HIS A 1 100 ? -1.218 -3.865 9.567 1.00 94.00 100 HIS A N 1
ATOM 794 C CA . HIS A 1 100 ? -0.058 -3.907 8.692 1.00 94.00 100 HIS A CA 1
ATOM 795 C C . HIS A 1 100 ? -0.445 -4.316 7.273 1.00 94.00 100 HIS A C 1
ATOM 797 O O . HIS A 1 100 ? -1.451 -4.982 7.026 1.00 94.00 100 HIS A O 1
ATOM 803 N N . MET A 1 101 ? 0.396 -3.918 6.328 1.00 95.00 101 MET A N 1
ATOM 804 C CA . MET A 1 101 ? 0.315 -4.321 4.935 1.00 95.00 101 MET A CA 1
ATOM 805 C C . MET A 1 101 ? 1.619 -4.999 4.539 1.00 95.00 101 MET A C 1
ATOM 807 O O . MET A 1 101 ? 2.695 -4.432 4.703 1.00 95.00 101 MET A O 1
ATOM 811 N N . GLU A 1 102 ? 1.523 -6.205 4.009 1.00 96.12 102 GLU A N 1
ATOM 812 C CA . GLU A 1 102 ? 2.652 -6.956 3.481 1.00 96.12 102 GLU A CA 1
ATOM 813 C C . GLU A 1 102 ? 2.672 -6.848 1.956 1.00 96.12 102 GLU A C 1
ATOM 815 O O . GLU A 1 102 ? 1.667 -7.092 1.286 1.00 96.12 102 GLU A O 1
ATOM 820 N N . LEU A 1 103 ? 3.828 -6.475 1.418 1.00 95.81 103 LEU A N 1
ATOM 821 C CA . LEU A 1 103 ? 4.115 -6.423 -0.007 1.00 95.81 103 LEU A CA 1
ATOM 822 C C . LEU A 1 103 ? 5.071 -7.564 -0.345 1.00 95.81 103 LEU A C 1
ATOM 824 O O . LEU A 1 103 ? 6.158 -7.641 0.228 1.00 95.81 103 LEU A O 1
ATOM 828 N N . GLU A 1 104 ? 4.682 -8.426 -1.275 1.00 95.69 104 GLU A N 1
ATOM 829 C CA . GLU A 1 104 ? 5.545 -9.465 -1.832 1.00 95.69 104 GLU A CA 1
ATOM 830 C C . GLU A 1 104 ? 6.047 -9.016 -3.202 1.00 95.69 104 GLU A C 1
ATOM 832 O O . GLU A 1 104 ? 5.258 -8.576 -4.044 1.00 95.69 104 GLU A O 1
ATOM 837 N N . PHE A 1 105 ? 7.355 -9.114 -3.423 1.00 94.00 105 PHE A N 1
ATOM 838 C CA . PHE A 1 105 ? 8.000 -8.736 -4.677 1.00 94.00 105 PHE A CA 1
ATOM 839 C C . PHE A 1 105 ? 8.345 -9.967 -5.514 1.00 94.00 105 PHE A C 1
ATOM 841 O O . PHE A 1 105 ? 8.475 -11.081 -5.014 1.00 94.00 105 PHE A O 1
ATOM 848 N N . SER A 1 106 ? 8.539 -9.745 -6.809 1.00 91.88 106 SER A N 1
ATOM 849 C CA . SER A 1 106 ? 8.933 -10.769 -7.785 1.00 91.88 106 SER A CA 1
ATOM 850 C C . SER A 1 106 ? 10.283 -11.438 -7.495 1.00 91.88 106 SER A C 1
ATOM 852 O O . SER A 1 106 ? 10.516 -12.548 -7.963 1.00 91.88 106 SER A O 1
ATOM 854 N N . ASP A 1 107 ? 11.151 -10.806 -6.699 1.00 90.25 107 ASP A N 1
ATOM 855 C CA . ASP A 1 107 ? 12.414 -11.383 -6.216 1.00 90.25 107 ASP A CA 1
ATOM 856 C C . ASP A 1 107 ? 12.227 -12.330 -5.007 1.00 90.25 107 ASP A C 1
ATOM 858 O O . ASP A 1 107 ? 13.202 -12.856 -4.472 1.00 90.25 107 ASP A O 1
ATOM 862 N N . GLY A 1 108 ? 10.982 -12.543 -4.562 1.00 90.00 108 GLY A N 1
ATOM 863 C CA . GLY A 1 108 ? 10.628 -13.348 -3.392 1.00 90.00 108 GLY A CA 1
ATOM 864 C C . GLY A 1 108 ? 10.804 -12.621 -2.057 1.00 90.00 108 GLY A C 1
ATOM 865 O O . GLY A 1 108 ? 10.490 -13.183 -1.005 1.00 90.00 108 GLY A O 1
ATOM 866 N N . THR A 1 109 ? 11.287 -11.374 -2.061 1.00 92.44 109 THR A N 1
ATOM 867 C CA . THR A 1 109 ? 11.386 -10.581 -0.836 1.00 92.44 109 THR A CA 1
ATOM 868 C C . THR A 1 109 ? 10.013 -10.095 -0.389 1.00 92.44 109 THR A C 1
ATOM 870 O O . THR A 1 109 ? 9.081 -9.931 -1.179 1.00 92.44 109 THR A O 1
ATOM 873 N N . ARG A 1 110 ? 9.888 -9.853 0.917 1.00 94.06 110 ARG A N 1
ATOM 874 C CA . ARG A 1 110 ? 8.673 -9.319 1.531 1.00 94.06 110 ARG A CA 1
ATOM 875 C C . ARG A 1 110 ? 8.992 -8.051 2.291 1.00 94.06 110 ARG A C 1
ATOM 877 O O . ARG A 1 110 ? 10.033 -7.957 2.942 1.00 94.06 110 ARG A O 1
ATOM 884 N N . GLN A 1 111 ? 8.088 -7.086 2.226 1.00 94.06 111 GLN A N 1
ATOM 885 C CA . GLN A 1 111 ? 8.183 -5.856 2.993 1.00 94.06 111 GLN A CA 1
ATOM 886 C C . GLN A 1 111 ? 6.893 -5.591 3.746 1.00 94.06 111 GLN A C 1
ATOM 888 O O . GLN A 1 111 ? 5.821 -5.500 3.158 1.00 94.06 111 GLN A O 1
ATOM 893 N N . MET A 1 112 ? 7.029 -5.411 5.055 1.00 94.50 112 MET A N 1
ATOM 894 C CA . MET A 1 112 ? 5.924 -5.075 5.936 1.00 94.50 112 MET A CA 1
ATOM 895 C C . MET A 1 112 ? 5.857 -3.560 6.148 1.00 94.50 112 MET A C 1
ATOM 897 O O . MET A 1 112 ? 6.857 -2.909 6.460 1.00 94.50 112 MET A O 1
ATOM 901 N N . LEU A 1 113 ? 4.668 -2.997 5.969 1.00 94.25 113 LEU A N 1
ATOM 902 C CA . LEU A 1 113 ? 4.330 -1.607 6.232 1.00 94.25 113 LEU A CA 1
ATOM 903 C C . LEU A 1 113 ? 3.403 -1.561 7.445 1.00 94.25 113 LEU A C 1
ATOM 905 O O . LEU A 1 113 ? 2.308 -2.113 7.406 1.00 94.25 113 LEU A O 1
ATOM 909 N N . ASN A 1 114 ? 3.828 -0.887 8.512 1.00 92.50 114 ASN A N 1
ATOM 910 C CA . ASN A 1 114 ? 2.977 -0.654 9.676 1.00 92.50 114 ASN A CA 1
ATOM 911 C C . ASN A 1 114 ? 1.932 0.421 9.339 1.00 92.50 114 ASN A C 1
ATOM 913 O O . ASN A 1 114 ? 2.304 1.570 9.090 1.00 92.50 114 ASN A O 1
ATOM 917 N N . MET A 1 115 ? 0.647 0.054 9.326 1.00 91.19 115 MET A N 1
ATOM 918 C CA . MET A 1 115 ? -0.427 0.957 8.910 1.00 91.19 115 MET A CA 1
ATOM 919 C C . MET A 1 115 ? -0.688 2.083 9.917 1.00 91.19 115 MET A C 1
ATOM 921 O O . MET A 1 115 ? -1.083 3.173 9.500 1.00 91.19 115 MET A O 1
ATOM 925 N N . ASP A 1 116 ? -0.357 1.876 11.194 1.00 88.38 116 ASP A N 1
ATOM 926 C CA . ASP A 1 116 ? -0.532 2.865 12.269 1.00 88.38 116 ASP A CA 1
ATOM 927 C C . ASP A 1 116 ? 0.333 4.123 12.073 1.00 88.38 116 ASP A C 1
ATOM 929 O O . ASP A 1 116 ? 0.085 5.171 12.669 1.00 88.38 116 ASP A O 1
ATOM 933 N N . LEU A 1 117 ? 1.365 4.042 11.225 1.00 90.88 117 LEU A N 1
ATOM 934 C CA . LEU A 1 117 ? 2.264 5.161 10.933 1.00 90.88 117 LEU A CA 1
ATOM 935 C C . LEU A 1 117 ? 1.694 6.148 9.905 1.00 90.88 117 LEU A C 1
ATOM 937 O O . LEU A 1 117 ? 2.306 7.191 9.656 1.00 90.88 117 LEU A O 1
ATOM 941 N N . TYR A 1 118 ? 0.559 5.832 9.279 1.00 93.31 118 TYR A N 1
ATOM 942 C CA . TYR A 1 118 ? -0.003 6.633 8.197 1.00 93.31 118 TYR A CA 1
ATOM 943 C C . TYR A 1 118 ? -1.294 7.320 8.622 1.00 93.31 118 TYR A C 1
ATOM 945 O O . TYR A 1 118 ? -2.206 6.718 9.173 1.00 93.31 118 TYR A O 1
ATOM 953 N N . VAL A 1 119 ? -1.403 8.604 8.281 1.00 91.69 119 VAL A N 1
ATOM 954 C CA . VAL A 1 119 ? -2.593 9.418 8.573 1.00 91.69 119 VAL A CA 1
ATOM 955 C C . VAL A 1 119 ? -3.613 9.333 7.431 1.00 91.69 119 VAL A C 1
ATOM 957 O O . VAL A 1 119 ? -4.799 9.600 7.617 1.00 91.69 119 VAL A O 1
ATOM 960 N N . SER A 1 120 ? -3.169 8.974 6.221 1.00 93.75 120 SER A N 1
ATOM 961 C CA . SER A 1 120 ? -4.025 8.908 5.032 1.00 93.75 120 SER A CA 1
ATOM 962 C C . SER A 1 120 ? -3.659 7.757 4.097 1.00 93.75 120 SER A C 1
ATOM 964 O O . SER A 1 120 ? -2.490 7.401 3.950 1.00 93.75 120 SER A O 1
ATOM 966 N N . SER A 1 121 ? -4.662 7.237 3.388 1.00 92.56 121 SER A N 1
ATOM 967 C CA . SER A 1 121 ? -4.517 6.195 2.360 1.00 92.56 121 SER A CA 1
ATOM 968 C C . SER A 1 121 ? -3.558 6.600 1.233 1.00 92.56 121 SER A C 1
ATOM 970 O O . SER A 1 121 ? -2.801 5.776 0.726 1.00 92.56 121 SER A O 1
ATOM 972 N N . HIS A 1 122 ? -3.515 7.887 0.881 1.00 92.44 122 HIS A N 1
ATOM 973 C CA . HIS A 1 122 ? -2.573 8.419 -0.105 1.00 92.44 122 HIS A CA 1
ATOM 974 C C . HIS A 1 122 ? -1.109 8.275 0.333 1.00 92.44 122 HIS A C 1
ATOM 976 O O . HIS A 1 122 ? -0.258 7.996 -0.507 1.00 92.44 122 HIS A O 1
ATOM 982 N N . GLN A 1 123 ? -0.799 8.431 1.627 1.00 93.56 123 GLN A N 1
ATOM 983 C CA . GLN A 1 123 ? 0.564 8.219 2.130 1.00 93.56 123 GLN A CA 1
ATOM 984 C C . GLN A 1 123 ? 0.973 6.751 2.031 1.00 93.56 123 GLN A C 1
ATOM 986 O O . GLN A 1 123 ? 2.105 6.468 1.644 1.00 93.56 123 GLN A O 1
ATOM 991 N N . VAL A 1 124 ? 0.045 5.834 2.326 1.00 93.50 124 VAL A N 1
ATOM 992 C CA . VAL A 1 124 ? 0.260 4.393 2.140 1.00 93.50 124 VAL A CA 1
ATOM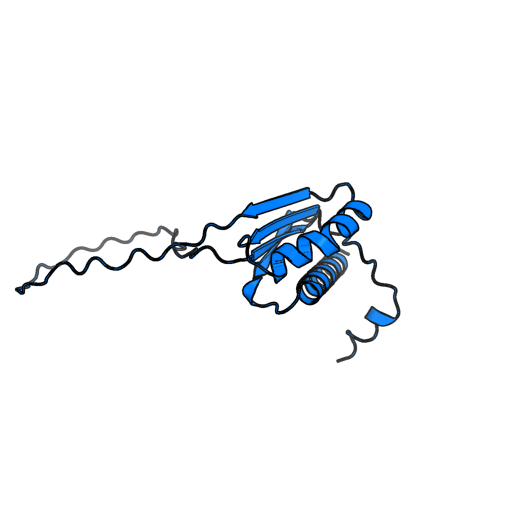 993 C C . VAL A 1 124 ? 0.567 4.108 0.673 1.00 93.50 124 VAL A C 1
ATOM 995 O O . VAL A 1 124 ? 1.601 3.527 0.365 1.00 93.50 124 VAL A O 1
ATOM 998 N N . MET A 1 125 ? -0.267 4.601 -0.246 1.00 93.12 125 MET A N 1
ATOM 999 C CA . MET A 1 125 ? -0.063 4.394 -1.680 1.00 93.12 125 MET A CA 1
ATOM 1000 C C . MET A 1 125 ? 1.267 4.980 -2.175 1.00 93.12 125 MET A C 1
ATOM 1002 O O . MET A 1 125 ? 2.016 4.305 -2.877 1.00 93.12 125 MET A O 1
ATOM 1006 N N . GLN A 1 126 ? 1.611 6.204 -1.763 1.00 91.31 126 GLN A N 1
ATOM 1007 C CA . GLN A 1 126 ? 2.902 6.806 -2.097 1.00 91.31 126 GLN A CA 1
ATOM 1008 C C . GLN A 1 126 ? 4.063 5.955 -1.576 1.00 91.31 126 GLN A C 1
ATOM 1010 O O . GLN A 1 126 ? 5.049 5.768 -2.284 1.00 91.31 126 GLN A O 1
ATOM 1015 N N . ARG A 1 127 ? 3.941 5.402 -0.362 1.00 93.19 127 ARG A N 1
ATOM 1016 C CA . ARG A 1 127 ? 4.972 4.537 0.207 1.00 93.19 127 ARG A CA 1
ATOM 1017 C C . ARG A 1 127 ? 5.125 3.237 -0.574 1.00 93.19 127 ARG A C 1
ATOM 1019 O O . ARG A 1 127 ? 6.260 2.836 -0.801 1.00 93.19 127 ARG A O 1
ATOM 1026 N N . ILE A 1 128 ? 4.027 2.612 -0.996 1.00 92.62 128 ILE A N 1
ATOM 1027 C CA . ILE A 1 128 ? 4.053 1.410 -1.844 1.00 92.62 128 ILE A CA 1
ATOM 1028 C C . ILE A 1 128 ? 4.815 1.700 -3.141 1.00 92.62 128 ILE A C 1
ATOM 1030 O O . ILE A 1 128 ? 5.713 0.946 -3.499 1.00 92.62 128 ILE A O 1
ATOM 1034 N N . LEU A 1 129 ? 4.510 2.816 -3.811 1.00 91.00 129 LEU A N 1
ATOM 1035 C CA . LEU A 1 129 ? 5.198 3.213 -5.045 1.00 91.00 129 LEU A CA 1
ATOM 1036 C C . LEU A 1 129 ? 6.678 3.533 -4.815 1.00 91.00 129 LEU A C 1
ATOM 1038 O O . LEU A 1 129 ? 7.525 3.166 -5.625 1.00 91.00 129 LEU A O 1
ATOM 1042 N N . ASP A 1 130 ? 7.005 4.213 -3.715 1.00 90.44 130 ASP A N 1
ATOM 1043 C CA . ASP A 1 130 ? 8.391 4.529 -3.372 1.00 90.44 130 ASP A CA 1
ATOM 1044 C C . ASP A 1 130 ? 9.206 3.248 -3.151 1.00 90.44 130 ASP A C 1
ATOM 1046 O O . ASP A 1 130 ? 10.332 3.148 -3.636 1.00 90.44 130 ASP A O 1
ATOM 1050 N N . VAL A 1 131 ? 8.614 2.271 -2.463 1.00 91.31 131 VAL A N 1
ATOM 1051 C CA . VAL A 1 131 ? 9.200 0.957 -2.200 1.00 91.31 131 VAL A CA 1
ATOM 1052 C C . VAL A 1 131 ? 9.357 0.136 -3.486 1.00 91.31 131 VAL A C 1
ATOM 1054 O O . VAL A 1 131 ? 10.424 -0.424 -3.725 1.00 91.31 131 VAL A O 1
ATOM 1057 N N . ASP A 1 132 ? 8.335 0.098 -4.343 1.00 90.00 132 ASP A N 1
ATOM 1058 C CA . ASP A 1 132 ? 8.396 -0.577 -5.647 1.00 90.00 132 ASP A CA 1
ATOM 1059 C C . ASP A 1 132 ? 9.501 0.014 -6.538 1.00 90.00 132 ASP A C 1
ATOM 1061 O O . ASP A 1 132 ? 10.258 -0.715 -7.183 1.00 90.00 132 ASP A O 1
ATOM 1065 N N . ALA A 1 133 ? 9.653 1.340 -6.526 1.00 88.00 133 ALA A N 1
ATOM 1066 C CA . ALA A 1 133 ? 10.717 2.023 -7.251 1.00 88.00 133 ALA A CA 1
ATOM 1067 C C . ALA A 1 133 ? 12.109 1.705 -6.677 1.00 88.00 133 ALA A C 1
ATOM 1069 O O . ALA A 1 133 ? 13.043 1.470 -7.440 1.00 88.00 133 ALA A O 1
ATOM 1070 N N . GLU A 1 134 ? 12.265 1.682 -5.349 1.00 88.19 134 GLU A N 1
ATOM 1071 C CA . GLU A 1 134 ? 13.518 1.299 -4.679 1.00 88.19 134 GLU A CA 1
ATOM 1072 C C . GLU A 1 134 ? 13.933 -0.137 -5.033 1.00 88.19 134 GLU A C 1
ATOM 1074 O O . GLU A 1 134 ? 15.107 -0.393 -5.317 1.00 88.19 134 GLU A O 1
ATOM 1079 N N . LYS A 1 135 ? 12.964 -1.057 -5.083 1.00 86.31 135 LYS A N 1
ATOM 1080 C CA . LYS A 1 135 ? 13.174 -2.454 -5.476 1.00 86.31 135 LYS A CA 1
ATOM 1081 C C . LYS A 1 135 ? 13.523 -2.598 -6.948 1.00 86.31 135 LYS A C 1
ATOM 1083 O O . LYS A 1 135 ? 14.512 -3.247 -7.272 1.00 86.31 135 LYS A O 1
ATOM 1088 N N . THR A 1 136 ? 12.797 -1.913 -7.826 1.00 81.69 136 THR A N 1
ATOM 1089 C CA . THR A 1 136 ? 13.080 -1.914 -9.269 1.00 81.69 136 THR A CA 1
ATOM 1090 C C . THR A 1 136 ? 14.482 -1.375 -9.576 1.00 81.69 136 THR A C 1
ATOM 1092 O O . THR A 1 136 ? 15.154 -1.896 -10.458 1.00 81.69 136 THR A O 1
ATOM 1095 N N . LEU A 1 137 ? 14.949 -0.362 -8.837 1.00 81.25 137 LEU A N 1
ATOM 1096 C CA . LEU A 1 137 ? 16.296 0.200 -9.001 1.00 81.25 137 LEU A CA 1
ATOM 1097 C C . LEU A 1 137 ? 17.408 -0.685 -8.432 1.00 81.25 137 LEU A C 1
ATOM 1099 O O . LEU A 1 137 ? 18.549 -0.548 -8.850 1.00 81.25 137 LEU A O 1
ATOM 1103 N N . SER A 1 138 ? 17.093 -1.542 -7.462 1.00 77.50 138 SER A N 1
ATOM 1104 C CA . SER A 1 138 ? 18.067 -2.441 -6.830 1.00 77.50 138 SER A CA 1
ATOM 1105 C C . SER A 1 138 ? 18.175 -3.794 -7.546 1.00 77.50 138 SER A C 1
ATOM 1107 O O . SER A 1 138 ? 19.133 -4.524 -7.316 1.00 77.50 138 SER A O 1
ATOM 1109 N N . ALA A 1 139 ? 17.191 -4.136 -8.384 1.00 67.12 139 ALA A N 1
ATOM 1110 C CA . ALA A 1 139 ? 17.136 -5.374 -9.163 1.00 67.12 139 ALA A CA 1
ATOM 1111 C C . ALA A 1 139 ? 17.752 -5.262 -10.577 1.00 67.12 139 ALA A C 1
ATOM 1113 O O . ALA A 1 139 ? 17.819 -6.273 -11.276 1.00 67.12 139 ALA A O 1
ATOM 1114 N N . GLY A 1 140 ? 18.155 -4.060 -11.010 1.00 55.06 140 GLY A N 1
ATOM 1115 C CA . GLY A 1 140 ? 18.823 -3.800 -12.296 1.00 55.06 140 GLY A CA 1
ATOM 1116 C C . GLY A 1 140 ? 20.310 -3.538 -12.129 1.00 55.06 140 GLY A C 1
ATOM 1117 O O . GLY A 1 140 ? 21.075 -4.016 -12.994 1.00 55.06 140 GLY A O 1
#